Protein AF-A0A2S6U2P7-F1 (afdb_monomer_lite)

Foldseek 3Di:
DWDKDKDKDDDDPPPCSLLVVLQVLLVLVVVQKDKDKAKEAADLDLACPPPDCVVQNDFDAFPQGGTHDPSQVSNCVSNVDGDDPVRYHYPNNLVVVLVVCVVVVVPPCSVVSVCVVLVSVQVVCVVVVNDDPVCSCVCSNVVSVGIMMMMMTIDDGD

Secondary structure (DSSP, 8-state):
--EEEEE---S-TTSSHHHHHHHHHHHHHHTT-EEEEEEEE--S-SSGGGS-HHHH-PEEEPTTS-EEETHHHHHHHHH-PPP-GGGEEEHHHHHHHHHHHHTTT--TTHHHHHHHHHHHHHHHHHHTT---GGGHHHHHHHGGGS--EEEEEEE---

pLDDT: mean 72.83, std 19.27, range [32.47, 94.31]

Structure (mmCIF, 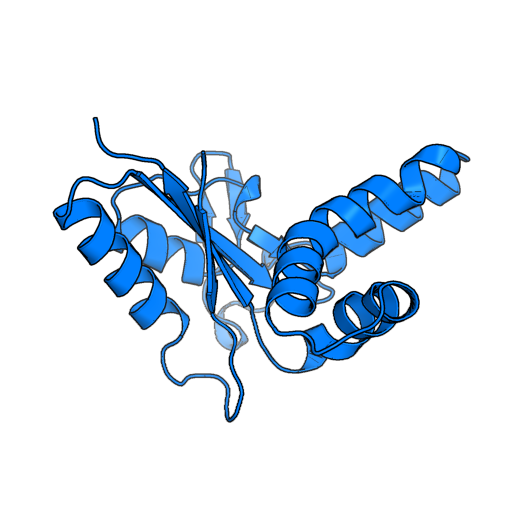N/CA/C/O backbone):
data_AF-A0A2S6U2P7-F1
#
_entry.id   AF-A0A2S6U2P7-F1
#
loop_
_atom_site.group_PDB
_atom_site.id
_atom_site.type_symbol
_atom_site.label_atom_id
_atom_site.label_alt_id
_atom_site.label_comp_id
_atom_site.label_asym_id
_atom_site.label_entity_id
_atom_site.label_seq_id
_atom_site.pdbx_PDB_ins_code
_atom_site.Cartn_x
_atom_site.Cartn_y
_atom_site.Cartn_z
_atom_site.occupancy
_atom_site.B_iso_or_equiv
_atom_site.auth_seq_id
_atom_site.auth_comp_id
_atom_site.auth_asym_id
_atom_site.auth_atom_id
_atom_site.pdbx_PDB_model_num
ATOM 1 N N . MET A 1 1 ? -20.566 9.557 -3.416 1.00 66.44 1 MET A N 1
ATOM 2 C CA . MET A 1 1 ? -19.280 9.831 -4.091 1.00 66.44 1 MET A CA 1
ATOM 3 C C . MET A 1 1 ? -18.158 9.445 -3.153 1.00 66.44 1 MET A C 1
ATOM 5 O O . MET A 1 1 ? -18.215 9.832 -1.989 1.00 66.44 1 MET A O 1
ATOM 9 N N . THR A 1 2 ? -17.171 8.713 -3.657 1.00 75.38 2 THR A N 1
ATOM 10 C CA . THR A 1 2 ? -15.973 8.344 -2.901 1.00 75.38 2 THR A CA 1
ATOM 11 C C . THR A 1 2 ? -15.053 9.556 -2.758 1.00 75.38 2 THR A C 1
ATOM 13 O O . THR A 1 2 ? -14.801 10.258 -3.736 1.00 75.38 2 THR A O 1
ATOM 16 N N . ARG A 1 3 ? -14.559 9.823 -1.548 1.00 79.69 3 ARG A N 1
ATOM 17 C CA . ARG A 1 3 ? -13.552 10.855 -1.267 1.00 79.69 3 ARG A CA 1
ATOM 18 C C . ARG A 1 3 ? -12.172 10.219 -1.174 1.00 79.69 3 ARG A C 1
ATOM 20 O O . ARG A 1 3 ? -12.050 9.119 -0.638 1.00 79.69 3 ARG A O 1
ATOM 27 N N . PHE A 1 4 ? -11.156 10.938 -1.648 1.00 78.94 4 PHE A N 1
ATOM 28 C CA . PHE A 1 4 ? -9.765 10.511 -1.562 1.00 78.94 4 PHE A CA 1
ATOM 29 C C . PHE A 1 4 ? -8.961 11.390 -0.607 1.00 78.94 4 PHE A C 1
ATOM 31 O O . PHE A 1 4 ? -9.073 12.613 -0.659 1.00 78.94 4 PHE A O 1
ATOM 38 N N . ILE A 1 5 ? -8.166 10.765 0.266 1.00 81.25 5 ILE A N 1
ATOM 39 C CA . ILE A 1 5 ? -7.198 11.450 1.138 1.00 81.25 5 ILE A CA 1
ATOM 40 C C . ILE A 1 5 ? -5.812 10.938 0.762 1.00 81.25 5 ILE A C 1
ATOM 42 O O . ILE A 1 5 ? -5.608 9.726 0.714 1.00 81.25 5 ILE A O 1
ATOM 46 N N . PHE A 1 6 ? -4.880 11.853 0.508 1.00 81.94 6 PHE A N 1
ATOM 47 C CA . PHE A 1 6 ? -3.491 11.534 0.191 1.00 81.94 6 PHE A CA 1
ATOM 48 C C . PHE A 1 6 ? -2.603 11.910 1.365 1.00 81.94 6 PHE A C 1
ATOM 50 O O . PHE A 1 6 ? -2.650 13.042 1.844 1.00 81.94 6 PHE A O 1
ATOM 57 N N . ILE A 1 7 ? -1.783 10.964 1.810 1.00 81.00 7 ILE A N 1
ATOM 58 C CA . ILE A 1 7 ? -0.770 11.194 2.837 1.00 81.00 7 ILE A CA 1
ATOM 59 C C . ILE A 1 7 ? 0.597 11.051 2.184 1.00 81.00 7 ILE A C 1
ATOM 61 O O . ILE A 1 7 ? 0.945 9.984 1.677 1.00 81.00 7 ILE A O 1
ATOM 65 N N . THR A 1 8 ? 1.356 12.143 2.193 1.00 80.56 8 THR A N 1
ATOM 66 C CA . THR A 1 8 ? 2.712 12.234 1.644 1.00 80.56 8 THR A CA 1
ATOM 67 C C . THR A 1 8 ? 3.730 12.410 2.775 1.00 80.56 8 THR A C 1
ATOM 69 O O . THR A 1 8 ? 3.392 12.811 3.890 1.00 80.56 8 THR A O 1
ATOM 72 N N . GLY A 1 9 ? 4.996 12.065 2.521 1.00 71.44 9 GLY A N 1
ATOM 73 C CA . GLY A 1 9 ? 6.107 12.318 3.445 1.00 71.44 9 GLY A CA 1
ATOM 74 C C . GLY A 1 9 ? 7.036 13.400 2.909 1.00 71.44 9 GLY A C 1
ATOM 75 O O . GLY A 1 9 ? 7.412 13.327 1.749 1.00 71.44 9 GLY A O 1
ATOM 76 N N . GLY A 1 10 ? 7.402 14.386 3.735 1.00 60.28 10 GLY A N 1
ATOM 77 C CA . GLY A 1 10 ? 8.188 15.542 3.276 1.00 60.28 10 GLY A CA 1
ATOM 78 C C . GLY A 1 10 ? 9.615 15.669 3.818 1.00 60.28 10 GLY A C 1
ATOM 79 O O . GLY A 1 10 ? 10.413 16.353 3.193 1.00 60.28 10 GLY A O 1
ATOM 80 N N . VAL A 1 11 ? 9.947 15.056 4.964 1.00 64.94 11 VAL A N 1
ATOM 81 C CA . VAL A 1 11 ? 11.201 15.375 5.686 1.00 64.94 11 VAL A CA 1
ATOM 82 C C . VAL A 1 11 ? 12.122 14.162 5.818 1.00 64.94 11 VAL A C 1
ATOM 84 O O . VAL A 1 11 ? 13.204 14.159 5.247 1.00 64.94 11 VAL A O 1
ATOM 87 N N . VAL A 1 12 ? 11.698 13.103 6.517 1.00 63.19 12 VAL A N 1
ATOM 88 C CA . VAL A 1 12 ? 12.456 11.842 6.620 1.00 63.19 12 VAL A CA 1
ATOM 89 C C . VAL A 1 12 ? 11.496 10.650 6.513 1.00 63.19 12 VAL A C 1
ATOM 91 O O . VAL A 1 12 ? 10.308 10.726 6.866 1.00 63.19 12 VAL A O 1
ATOM 94 N N . SER A 1 13 ? 11.989 9.533 5.983 1.00 60.72 13 SER A N 1
ATOM 95 C CA . SER A 1 13 ? 11.352 8.222 6.126 1.00 60.72 13 SER A CA 1
ATOM 96 C C . SER A 1 13 ? 11.291 7.802 7.613 1.00 60.72 13 SER A C 1
ATOM 98 O O . SER A 1 13 ? 11.943 8.389 8.465 1.00 60.72 13 SER A O 1
ATOM 100 N N . SER A 1 14 ? 10.427 6.845 7.965 1.00 67.38 14 SER A N 1
ATOM 101 C CA . SER A 1 14 ? 10.298 6.298 9.340 1.00 67.38 14 SER A CA 1
ATOM 102 C C . SER A 1 14 ? 9.595 7.137 10.424 1.00 67.38 14 SER A C 1
ATOM 104 O O . SER A 1 14 ? 9.461 6.668 11.546 1.00 67.38 14 SER A O 1
ATOM 106 N N . LEU A 1 15 ? 9.002 8.294 10.108 1.00 74.75 15 LEU A N 1
ATOM 107 C CA . LEU A 1 15 ? 8.146 9.056 11.049 1.00 74.75 15 LEU A CA 1
ATOM 108 C C . LEU A 1 15 ? 6.776 8.404 11.369 1.00 74.75 15 LEU A C 1
ATOM 110 O O . LEU A 1 15 ? 5.865 9.069 11.850 1.00 74.75 15 LEU A O 1
ATOM 114 N N . GLY A 1 16 ? 6.583 7.122 11.050 1.00 81.50 16 GLY A N 1
ATOM 115 C CA . GLY A 1 16 ? 5.331 6.417 11.349 1.00 81.50 16 GLY A CA 1
ATOM 116 C C . GLY A 1 16 ? 4.158 6.735 10.412 1.00 81.50 16 GLY A C 1
ATOM 117 O O . GLY A 1 16 ? 3.006 6.604 10.812 1.00 81.50 16 GLY A O 1
ATOM 118 N N . LYS A 1 17 ? 4.416 7.120 9.151 1.00 84.25 17 LYS A N 1
ATOM 119 C CA . LYS A 1 17 ? 3.357 7.417 8.159 1.00 84.25 17 LYS A CA 1
ATOM 120 C C . LYS A 1 17 ? 2.343 6.277 8.006 1.00 84.25 17 LYS A C 1
ATOM 122 O O . LYS A 1 17 ? 1.147 6.551 7.957 1.00 84.25 17 LYS A O 1
ATOM 127 N N . GLY A 1 18 ? 2.805 5.025 7.965 1.00 85.62 18 GLY A N 1
ATOM 128 C CA . GLY A 1 18 ? 1.936 3.847 7.878 1.00 85.62 18 GLY A CA 1
ATOM 129 C C . GLY A 1 18 ? 0.973 3.753 9.064 1.00 85.62 18 GLY A C 1
ATOM 130 O O . GLY A 1 18 ? -0.240 3.764 8.870 1.00 85.62 18 GLY A O 1
ATOM 131 N N . LEU A 1 19 ? 1.498 3.775 10.293 1.00 89.44 19 LEU A N 1
ATOM 132 C CA . LEU A 1 19 ? 0.701 3.682 11.524 1.00 89.44 19 LEU A CA 1
ATOM 133 C C . LEU A 1 19 ? -0.258 4.863 11.722 1.00 89.44 19 LEU A C 1
ATOM 135 O O . LEU A 1 19 ? -1.416 4.659 12.086 1.00 89.44 19 LEU A O 1
ATOM 139 N N . SER A 1 20 ? 0.185 6.090 11.442 1.00 89.88 20 SER A N 1
ATOM 140 C CA . SER A 1 20 ? -0.679 7.278 11.507 1.00 89.88 20 SER A CA 1
ATOM 141 C C . SER A 1 20 ? -1.835 7.186 10.511 1.00 89.88 20 SER A C 1
ATOM 143 O O . SER A 1 20 ? -2.972 7.526 10.840 1.00 89.88 20 SER A O 1
ATOM 145 N N . SER A 1 21 ? -1.571 6.666 9.310 1.00 89.25 21 SER A N 1
ATOM 146 C CA . SER A 1 21 ? -2.603 6.444 8.293 1.00 89.25 21 SER A CA 1
ATOM 147 C C . SER A 1 21 ? -3.588 5.355 8.721 1.00 89.25 21 SER A C 1
ATOM 149 O O . SER A 1 21 ? -4.800 5.551 8.652 1.00 89.25 21 SER A O 1
ATOM 151 N N . ALA A 1 22 ? -3.082 4.232 9.230 1.00 90.62 22 ALA A N 1
ATOM 152 C CA . ALA A 1 22 ? -3.898 3.140 9.754 1.00 90.62 22 ALA A CA 1
ATOM 153 C C . ALA A 1 22 ? -4.831 3.630 10.881 1.00 90.62 22 ALA A C 1
ATOM 155 O O . ALA A 1 22 ? -6.038 3.381 10.859 1.00 90.62 22 ALA A O 1
ATOM 156 N N . SER A 1 23 ? -4.285 4.430 11.803 1.00 92.50 23 SER A N 1
ATOM 157 C CA . SER A 1 23 ? -5.019 5.044 12.917 1.00 92.50 23 SER A CA 1
ATOM 158 C C . SER A 1 23 ? -6.109 6.004 12.435 1.00 92.50 23 SER A C 1
ATOM 160 O O . SER A 1 23 ? -7.236 5.963 12.928 1.00 92.50 23 SER A O 1
ATOM 162 N N . LEU A 1 24 ? -5.814 6.842 11.434 1.00 91.62 24 LEU A N 1
ATOM 163 C CA . LEU A 1 24 ? -6.811 7.720 10.818 1.00 91.62 24 LEU A CA 1
ATOM 164 C C . LEU A 1 24 ? -7.945 6.917 10.161 1.00 91.62 24 LEU A C 1
ATOM 166 O O . LEU A 1 24 ? -9.112 7.288 10.286 1.00 91.62 24 LEU A O 1
ATOM 170 N N . GLY A 1 25 ? -7.618 5.802 9.500 1.00 90.88 25 GLY A N 1
ATOM 171 C CA . GLY A 1 25 ? -8.597 4.883 8.916 1.00 90.88 25 GLY A CA 1
ATOM 172 C C . GLY A 1 25 ? -9.562 4.326 9.962 1.00 90.88 25 GLY A C 1
ATOM 173 O O . GLY A 1 25 ? -10.777 4.432 9.790 1.00 90.88 25 GLY A O 1
ATOM 174 N N . ALA A 1 26 ? -9.025 3.831 11.078 1.00 92.12 26 ALA A N 1
ATOM 175 C CA . ALA A 1 26 ? -9.817 3.321 12.196 1.00 92.12 26 ALA A CA 1
ATOM 176 C C . ALA A 1 26 ? -10.727 4.404 12.811 1.00 92.12 26 ALA A C 1
ATOM 178 O O . ALA A 1 26 ? -11.907 4.161 13.068 1.00 92.12 26 ALA A O 1
ATOM 179 N N . LEU A 1 27 ? -10.228 5.637 12.980 1.00 93.81 27 LEU A N 1
ATOM 180 C CA . LEU A 1 27 ? -11.035 6.762 13.474 1.00 93.81 27 LEU A CA 1
ATOM 181 C C . LEU A 1 27 ? -12.185 7.123 12.523 1.00 93.81 27 LEU A C 1
ATOM 183 O O . LEU A 1 27 ? -13.292 7.425 12.970 1.00 93.81 27 LEU A O 1
ATOM 187 N N . LEU A 1 28 ? -11.949 7.084 11.212 1.00 92.25 28 LEU A N 1
ATOM 188 C CA . LEU A 1 28 ? -12.992 7.315 10.212 1.00 92.25 28 LEU A CA 1
ATOM 189 C C . LEU A 1 28 ? -14.045 6.196 10.227 1.00 92.25 28 LEU A C 1
ATOM 191 O O . LEU A 1 28 ? -15.240 6.495 10.155 1.00 92.25 28 LEU A O 1
ATOM 195 N N . GLN A 1 29 ? -13.638 4.936 10.403 1.00 91.38 29 GLN A N 1
ATOM 196 C CA . GLN A 1 29 ? -14.577 3.824 10.600 1.00 91.38 29 GLN A CA 1
ATOM 197 C C . GLN A 1 29 ? -15.408 3.988 11.869 1.00 91.38 29 GLN A C 1
ATOM 199 O O . GLN A 1 29 ? -16.626 3.827 11.817 1.00 91.38 29 GLN A O 1
ATOM 204 N N . ALA A 1 30 ? -14.794 4.410 12.979 1.00 92.38 30 ALA A N 1
ATOM 205 C CA . ALA A 1 30 ? -15.507 4.712 14.221 1.00 92.38 30 ALA A CA 1
ATOM 206 C C . ALA A 1 30 ? -16.546 5.841 14.054 1.00 92.38 30 ALA A C 1
ATOM 208 O O . ALA A 1 30 ? -17.516 5.925 14.804 1.00 92.38 30 ALA A O 1
ATOM 209 N N . ARG A 1 31 ? -16.385 6.702 13.040 1.00 92.44 31 ARG A N 1
ATOM 210 C CA . ARG A 1 31 ? -17.352 7.745 12.648 1.00 92.44 31 ARG A CA 1
ATOM 211 C C . ARG A 1 31 ? -18.376 7.281 11.599 1.00 92.44 31 ARG A C 1
ATOM 213 O O . ARG A 1 31 ? -19.134 8.114 11.091 1.00 92.44 31 ARG A O 1
ATOM 220 N N . GLY A 1 32 ? -18.412 5.985 11.287 1.00 90.12 32 GLY A N 1
ATOM 221 C CA . GLY A 1 32 ? -19.377 5.348 10.390 1.00 90.12 32 GLY A CA 1
ATOM 222 C C . GLY A 1 32 ? -19.007 5.381 8.907 1.00 90.12 32 GLY A C 1
ATOM 223 O O . GLY A 1 32 ? -19.854 5.074 8.070 1.00 90.12 32 GLY A O 1
ATOM 224 N N . TYR A 1 33 ? -17.781 5.771 8.548 1.00 90.19 33 TYR A N 1
ATOM 225 C CA . TYR A 1 33 ? -17.346 5.774 7.151 1.00 90.19 33 TYR A CA 1
ATOM 226 C C . TYR A 1 33 ? -16.780 4.419 6.730 1.00 90.19 33 TYR A C 1
ATOM 228 O O . TYR A 1 33 ? -16.093 3.744 7.494 1.00 90.19 33 TYR A O 1
ATOM 236 N N . ARG A 1 34 ? -16.999 4.043 5.467 1.00 87.81 34 ARG A N 1
ATOM 237 C CA . ARG A 1 34 ? -16.276 2.917 4.862 1.00 87.81 34 ARG A CA 1
ATOM 238 C C . ARG A 1 34 ? -14.934 3.414 4.350 1.00 87.81 34 ARG A C 1
ATOM 240 O O . ARG A 1 34 ? -14.914 4.332 3.529 1.00 87.81 34 ARG A O 1
ATOM 247 N N . VAL A 1 35 ? -13.848 2.798 4.805 1.00 89.62 35 VAL A N 1
ATOM 248 C CA . VAL A 1 35 ? -12.481 3.157 4.410 1.00 89.62 35 VAL A CA 1
ATOM 249 C C . VAL A 1 35 ? -11.789 1.992 3.713 1.00 89.62 35 VAL A C 1
ATOM 251 O O . VAL A 1 35 ? -12.037 0.830 4.028 1.00 89.62 35 VAL A O 1
ATOM 254 N N . ARG A 1 36 ? -10.904 2.312 2.772 1.00 87.56 36 ARG A N 1
ATOM 255 C CA . ARG A 1 36 ? -9.914 1.382 2.219 1.00 87.56 36 ARG A CA 1
ATOM 256 C C . ARG A 1 36 ? -8.602 2.127 2.033 1.00 87.56 36 ARG A C 1
ATOM 258 O O . ARG A 1 36 ? -8.616 3.214 1.452 1.00 87.56 36 ARG A O 1
ATOM 265 N N . LEU A 1 37 ? -7.512 1.558 2.536 1.00 89.25 37 LEU A N 1
ATOM 266 C CA . LEU A 1 37 ? -6.174 2.127 2.428 1.00 89.25 37 LEU A CA 1
ATOM 267 C C . LEU A 1 37 ? -5.430 1.459 1.275 1.00 89.25 37 LEU A C 1
ATOM 269 O O . LEU A 1 37 ? -5.585 0.261 1.049 1.00 89.25 37 LEU A O 1
ATOM 273 N N . ARG A 1 38 ? -4.631 2.244 0.554 1.00 86.62 38 ARG A N 1
ATOM 274 C CA . ARG A 1 38 ? -3.724 1.759 -0.486 1.00 86.62 38 ARG A CA 1
ATOM 275 C C . ARG A 1 38 ? -2.346 2.366 -0.314 1.00 86.62 38 ARG A C 1
ATOM 277 O O . ARG A 1 38 ? -2.230 3.555 -0.014 1.00 86.62 38 ARG A O 1
ATOM 284 N N . LYS A 1 39 ? -1.328 1.553 -0.554 1.00 85.62 39 LYS A N 1
ATOM 285 C CA . LYS A 1 39 ? 0.084 1.905 -0.506 1.00 85.62 39 LYS A CA 1
ATOM 286 C C . LYS A 1 39 ? 0.635 2.026 -1.923 1.00 85.62 39 LYS A C 1
ATOM 288 O O . LYS A 1 39 ? 0.490 1.104 -2.726 1.00 85.62 39 LYS A O 1
ATOM 293 N N . LEU A 1 40 ? 1.258 3.165 -2.213 1.00 83.56 40 LEU A N 1
ATOM 294 C CA . LEU A 1 40 ? 2.020 3.378 -3.439 1.00 83.56 40 LEU A CA 1
ATOM 295 C C . LEU A 1 40 ? 3.510 3.373 -3.089 1.00 83.56 40 LEU A C 1
ATOM 297 O O . LEU A 1 40 ? 4.001 4.305 -2.441 1.00 83.56 40 LEU A O 1
ATOM 301 N N . ASP A 1 41 ? 4.201 2.318 -3.507 1.00 83.44 41 ASP A N 1
ATOM 302 C CA . ASP A 1 41 ? 5.616 2.103 -3.238 1.00 83.44 41 ASP A CA 1
ATOM 303 C C . ASP A 1 41 ? 6.467 2.546 -4.428 1.00 83.44 41 ASP A C 1
ATOM 305 O O . ASP A 1 41 ? 6.265 2.083 -5.554 1.00 83.44 41 ASP A O 1
ATOM 309 N N . PRO A 1 42 ? 7.460 3.420 -4.211 1.00 79.12 42 PRO A N 1
ATOM 310 C CA . PRO A 1 42 ? 8.254 3.950 -5.308 1.00 79.12 42 PRO A CA 1
ATOM 311 C C . PRO A 1 42 ? 9.290 2.958 -5.859 1.00 79.12 42 PRO A C 1
ATOM 313 O O . PRO A 1 42 ? 10.004 3.294 -6.804 1.00 79.12 42 PRO A O 1
ATOM 316 N N . TYR A 1 43 ? 9.388 1.753 -5.291 1.00 80.25 43 TYR A N 1
ATOM 317 C CA . TYR A 1 43 ? 10.395 0.758 -5.647 1.00 80.25 43 TYR A CA 1
ATOM 318 C C . TYR A 1 43 ? 10.200 0.178 -7.055 1.00 80.25 43 TYR A C 1
ATOM 320 O O . TYR A 1 43 ? 9.081 -0.029 -7.530 1.00 80.25 43 TYR A O 1
ATOM 328 N N . LEU A 1 44 ? 11.325 -0.117 -7.714 1.00 84.38 44 LEU A N 1
ATOM 329 C CA . LEU A 1 44 ? 11.362 -0.769 -9.028 1.00 84.38 44 LEU A CA 1
ATOM 330 C C . LEU A 1 44 ? 11.078 -2.274 -8.963 1.00 84.38 44 LEU A C 1
ATOM 332 O O . LEU A 1 44 ? 10.813 -2.887 -9.995 1.00 84.38 44 LEU A O 1
ATOM 336 N N . ASN A 1 45 ? 11.125 -2.879 -7.779 1.00 85.44 45 ASN A N 1
ATOM 337 C CA . ASN A 1 45 ? 10.712 -4.261 -7.586 1.00 85.44 45 ASN A CA 1
ATOM 338 C C . ASN A 1 45 ? 9.206 -4.389 -7.890 1.00 85.44 45 ASN A C 1
ATOM 340 O O . ASN A 1 45 ? 8.389 -3.570 -7.463 1.00 85.44 45 ASN A O 1
ATOM 344 N N . VAL A 1 46 ? 8.828 -5.400 -8.676 1.00 84.00 46 VAL A N 1
ATOM 345 C CA . VAL A 1 46 ? 7.418 -5.655 -9.047 1.00 84.00 46 VAL A CA 1
ATOM 346 C C . VAL A 1 46 ? 6.595 -6.117 -7.838 1.00 84.00 46 VAL A C 1
ATOM 348 O O . VAL A 1 46 ? 5.392 -5.847 -7.752 1.00 84.00 46 VAL A O 1
ATOM 351 N N . ASP A 1 47 ? 7.269 -6.784 -6.914 1.00 83.94 47 ASP A N 1
ATOM 352 C CA . ASP A 1 47 ? 6.792 -7.276 -5.633 1.00 83.94 47 ASP A CA 1
ATOM 353 C C . ASP A 1 47 ? 7.980 -7.299 -4.649 1.00 83.94 47 ASP A C 1
ATOM 355 O O . ASP A 1 47 ? 9.145 -7.336 -5.075 1.00 83.94 47 ASP A O 1
ATOM 359 N N . PRO A 1 48 ? 7.712 -7.244 -3.336 1.00 84.94 48 PRO A N 1
ATOM 360 C CA . PRO A 1 48 ? 8.760 -7.276 -2.325 1.00 84.94 48 PRO A CA 1
ATOM 361 C C . PRO A 1 48 ? 9.323 -8.683 -2.076 1.00 84.94 48 PRO A C 1
ATOM 363 O O . PRO A 1 48 ? 10.292 -8.799 -1.333 1.00 84.94 48 PRO A O 1
ATOM 366 N N . GLY A 1 49 ? 8.804 -9.740 -2.716 1.00 86.69 49 GLY A N 1
ATOM 367 C CA . GLY A 1 49 ? 9.313 -11.113 -2.576 1.00 86.69 49 GLY A CA 1
ATOM 368 C C . GLY A 1 49 ? 10.769 -11.275 -3.018 1.00 86.69 49 GLY A C 1
ATOM 369 O O . GLY A 1 49 ? 11.498 -12.139 -2.539 1.00 86.69 49 GLY A O 1
ATOM 370 N N . THR A 1 50 ? 11.230 -10.384 -3.896 1.00 85.75 50 THR A N 1
ATOM 371 C CA . THR A 1 50 ? 12.631 -10.310 -4.341 1.00 85.75 50 THR A CA 1
ATOM 372 C C . THR A 1 50 ? 13.557 -9.546 -3.384 1.00 85.75 50 THR A C 1
ATOM 374 O O . THR A 1 50 ? 14.769 -9.513 -3.605 1.00 85.75 50 THR A O 1
ATOM 377 N N . MET A 1 51 ? 13.019 -8.907 -2.341 1.00 87.19 51 MET A N 1
ATOM 378 C CA . MET A 1 51 ? 13.778 -8.114 -1.373 1.00 87.19 51 MET A CA 1
ATOM 379 C C . MET A 1 51 ? 14.163 -8.967 -0.158 1.00 87.19 51 MET A C 1
ATOM 381 O O . MET A 1 51 ? 13.420 -9.844 0.273 1.00 87.19 51 MET A O 1
ATOM 385 N N . SER A 1 52 ? 15.335 -8.705 0.428 1.00 87.00 52 SER A N 1
ATOM 386 C CA . SER A 1 52 ? 15.768 -9.414 1.640 1.00 87.00 52 SER A CA 1
ATOM 387 C C . SER A 1 52 ? 14.916 -8.998 2.850 1.00 87.00 52 SER A C 1
ATOM 389 O O . SER A 1 52 ? 14.952 -7.816 3.223 1.00 87.00 52 SER A O 1
ATOM 391 N N . PRO A 1 53 ? 14.217 -9.932 3.528 1.00 88.38 53 PRO A N 1
ATOM 392 C CA . PRO A 1 53 ? 13.318 -9.586 4.627 1.00 88.38 53 PRO A CA 1
ATOM 393 C C . PRO A 1 53 ? 14.059 -9.043 5.856 1.00 88.38 53 PRO A C 1
ATOM 395 O O . PRO A 1 53 ? 13.538 -8.217 6.600 1.00 88.38 53 PRO A O 1
ATOM 398 N N . TYR A 1 54 ? 15.318 -9.445 6.044 1.00 87.25 54 TYR A N 1
ATOM 399 C CA . TYR A 1 54 ? 16.155 -8.958 7.143 1.00 87.25 54 TYR A CA 1
ATOM 400 C C . TYR A 1 54 ? 16.563 -7.487 6.991 1.00 87.25 54 TYR A C 1
ATOM 402 O O . TYR A 1 54 ? 16.916 -6.850 7.979 1.00 87.25 54 TYR A O 1
ATOM 410 N N . GLN A 1 55 ? 16.551 -6.955 5.767 1.00 82.75 55 GLN A N 1
ATOM 411 C CA . GLN A 1 55 ? 17.013 -5.595 5.469 1.00 82.75 55 GLN A CA 1
ATOM 412 C C . GLN A 1 55 ? 15.864 -4.637 5.158 1.00 82.75 55 GLN A C 1
ATOM 414 O O . GLN A 1 55 ? 15.946 -3.458 5.495 1.00 82.75 55 GLN A O 1
ATOM 419 N N . HIS A 1 56 ? 14.807 -5.135 4.516 1.00 84.62 56 HIS A N 1
ATOM 420 C CA . HIS A 1 56 ? 13.701 -4.316 4.018 1.00 8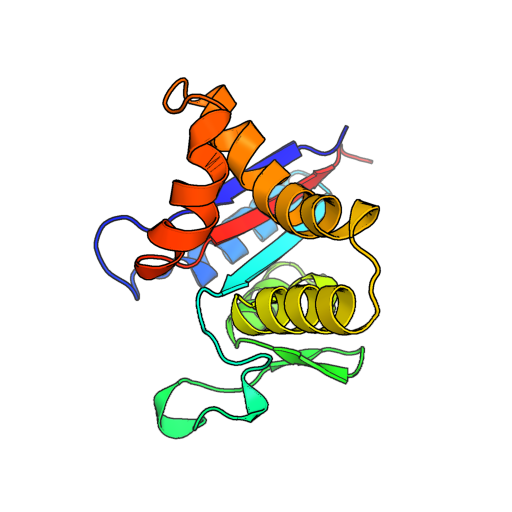4.62 56 HIS A CA 1
ATOM 421 C C . HIS A 1 56 ? 12.389 -4.523 4.780 1.00 84.62 56 HIS A C 1
ATOM 423 O O . HIS A 1 56 ? 11.426 -3.807 4.520 1.00 84.62 56 HIS A O 1
ATOM 429 N N . GLY A 1 57 ? 12.377 -5.429 5.761 1.00 86.62 57 GLY A N 1
ATOM 430 C CA . GLY A 1 57 ? 11.187 -5.791 6.518 1.00 86.62 57 GLY A CA 1
ATOM 431 C C . GLY A 1 57 ? 10.476 -7.007 5.933 1.00 86.62 57 GLY A C 1
ATOM 432 O O . GLY A 1 57 ? 10.838 -7.527 4.881 1.00 86.62 57 GLY A O 1
ATOM 433 N N . GLU A 1 58 ? 9.477 -7.492 6.661 1.00 90.56 58 GLU A N 1
ATOM 434 C CA . GLU A 1 58 ? 8.701 -8.661 6.258 1.00 90.56 58 GLU A CA 1
ATOM 435 C C . GLU A 1 58 ? 7.913 -8.429 4.961 1.00 90.56 58 GLU A C 1
ATOM 437 O O . GLU A 1 58 ? 7.514 -7.311 4.636 1.00 90.56 58 GLU A O 1
ATOM 442 N N . VAL A 1 59 ? 7.653 -9.518 4.241 1.00 92.50 59 VAL A N 1
ATOM 443 C CA . VAL A 1 59 ? 6.697 -9.537 3.132 1.00 92.50 59 VAL A CA 1
ATOM 444 C C . VAL A 1 59 ? 5.340 -9.926 3.700 1.00 92.50 59 VAL A C 1
ATOM 446 O O . VAL A 1 59 ? 5.208 -10.972 4.336 1.00 92.50 59 VAL A O 1
ATOM 449 N N . TYR A 1 60 ? 4.328 -9.094 3.469 1.00 93.31 60 TYR A N 1
ATOM 450 C CA . TYR A 1 60 ? 2.961 -9.381 3.881 1.00 93.31 60 TYR A CA 1
ATOM 451 C C . TYR A 1 60 ? 2.207 -10.092 2.757 1.00 93.31 60 TYR A C 1
ATOM 453 O O . TYR A 1 60 ? 2.163 -9.599 1.628 1.00 93.31 60 TYR A O 1
ATOM 461 N N . VAL A 1 61 ? 1.604 -11.239 3.067 1.00 94.31 61 VAL A N 1
ATOM 462 C CA . VAL A 1 61 ? 0.819 -12.030 2.111 1.00 94.31 61 VAL A CA 1
ATOM 463 C C . VAL A 1 61 ? -0.665 -11.808 2.378 1.00 94.31 61 VAL A C 1
ATOM 465 O O . VAL A 1 61 ? -1.140 -12.066 3.481 1.00 94.31 61 VAL A O 1
ATOM 468 N N . THR A 1 62 ? -1.387 -11.319 1.374 1.00 92.00 62 THR A N 1
ATOM 469 C CA . THR A 1 62 ? -2.838 -11.101 1.436 1.00 92.00 62 THR A CA 1
ATOM 470 C C . THR A 1 62 ? -3.622 -12.395 1.198 1.00 92.00 62 THR A C 1
ATOM 472 O O . THR A 1 62 ? -3.114 -13.340 0.593 1.00 92.00 62 THR A O 1
ATOM 475 N N . ASP A 1 63 ? -4.903 -12.415 1.582 1.00 91.44 63 ASP A N 1
ATOM 476 C CA . ASP A 1 63 ? -5.806 -13.559 1.356 1.00 91.44 63 ASP A CA 1
ATOM 477 C C . ASP A 1 63 ? -5.945 -13.949 -0.128 1.00 91.44 63 ASP A C 1
ATOM 479 O O . ASP A 1 63 ? -6.214 -15.105 -0.453 1.00 91.44 63 ASP A O 1
ATOM 483 N N . ASP A 1 64 ? -5.760 -12.994 -1.050 1.00 92.25 64 ASP A N 1
ATOM 484 C CA . ASP A 1 64 ? -5.757 -13.239 -2.499 1.00 92.25 64 ASP A CA 1
ATOM 485 C C . ASP A 1 64 ? -4.390 -13.698 -3.048 1.00 92.25 64 ASP A C 1
ATOM 487 O O . ASP A 1 64 ? -4.204 -13.772 -4.265 1.00 92.25 64 ASP A O 1
ATOM 491 N N . GLY A 1 65 ? -3.448 -14.039 -2.162 1.00 91.44 65 GLY A N 1
ATOM 492 C CA . GLY A 1 65 ? -2.154 -14.636 -2.488 1.00 91.44 65 GLY A CA 1
ATOM 493 C C . GLY A 1 65 ? -1.128 -13.651 -3.043 1.00 91.44 65 GLY A C 1
ATOM 494 O O . GLY A 1 65 ? -0.190 -14.072 -3.719 1.00 91.44 65 GLY A O 1
ATOM 495 N N . ALA A 1 66 ? -1.303 -12.346 -2.820 1.00 88.75 66 ALA A N 1
ATOM 496 C CA . ALA A 1 66 ? -0.333 -11.354 -3.255 1.00 88.75 66 ALA A CA 1
ATOM 497 C C . ALA A 1 66 ? 0.719 -11.089 -2.176 1.00 88.75 66 ALA A C 1
ATOM 499 O O . ALA A 1 66 ? 0.398 -10.807 -1.026 1.00 88.75 66 ALA A O 1
ATOM 500 N N . GLU A 1 67 ? 1.981 -11.108 -2.590 1.00 91.50 67 GLU A N 1
ATOM 501 C CA . GLU A 1 67 ? 3.110 -10.632 -1.796 1.00 91.50 67 GLU A CA 1
ATOM 502 C C . GLU A 1 67 ? 3.176 -9.102 -1.871 1.00 91.50 67 GLU A C 1
ATOM 504 O O . GLU A 1 67 ? 3.187 -8.509 -2.957 1.00 91.50 67 GLU A O 1
ATOM 509 N N . THR A 1 68 ? 3.162 -8.453 -0.710 1.00 89.62 68 THR A N 1
ATOM 510 C CA . THR A 1 68 ? 3.003 -7.002 -0.566 1.00 89.62 68 THR A CA 1
ATOM 511 C C . THR A 1 68 ? 3.864 -6.437 0.562 1.00 89.62 68 THR A C 1
ATOM 513 O O . THR A 1 68 ? 4.465 -7.182 1.335 1.00 89.62 68 THR A O 1
ATOM 516 N N . ASP A 1 69 ? 3.966 -5.108 0.622 1.00 89.50 69 ASP A N 1
ATOM 517 C CA . ASP A 1 69 ? 4.698 -4.407 1.679 1.00 89.50 69 ASP A CA 1
ATOM 518 C C . ASP A 1 69 ? 4.045 -4.607 3.059 1.00 89.50 69 ASP A C 1
ATOM 520 O O . ASP A 1 69 ? 2.815 -4.668 3.180 1.00 89.50 69 ASP A O 1
ATOM 524 N N . LEU A 1 70 ? 4.870 -4.651 4.108 1.00 89.00 70 LEU A N 1
ATOM 525 C CA . LEU A 1 70 ? 4.446 -4.839 5.500 1.00 89.00 70 LEU A CA 1
ATOM 526 C C . LEU A 1 70 ? 3.401 -3.820 5.983 1.00 89.00 70 LEU A C 1
ATOM 528 O O . LEU A 1 70 ? 2.608 -4.120 6.882 1.00 89.00 70 LEU A O 1
ATOM 532 N N . ASP A 1 71 ? 3.356 -2.621 5.390 1.00 88.88 71 ASP A N 1
ATOM 533 C CA . ASP A 1 71 ? 2.378 -1.599 5.754 1.00 88.88 71 ASP A CA 1
ATOM 534 C C . ASP A 1 71 ? 0.928 -2.050 5.516 1.00 88.88 71 ASP A C 1
ATOM 536 O O . ASP A 1 71 ? 0.036 -1.617 6.250 1.00 88.88 71 ASP A O 1
ATOM 540 N N . LEU A 1 72 ? 0.665 -2.946 4.555 1.00 90.19 72 LEU A N 1
ATOM 541 C CA . LEU A 1 72 ? -0.689 -3.475 4.342 1.00 90.19 72 LEU A CA 1
ATOM 542 C C . LEU A 1 72 ? -1.177 -4.275 5.552 1.00 90.19 72 LEU A C 1
ATOM 544 O O . LEU A 1 72 ? -2.334 -4.128 5.950 1.00 90.19 72 LEU A O 1
ATOM 548 N N . GLY A 1 73 ? -0.281 -5.021 6.202 1.00 91.00 73 GLY A N 1
ATOM 549 C CA . GLY A 1 73 ? -0.589 -5.717 7.447 1.00 91.00 73 GLY A CA 1
ATOM 550 C C . GLY A 1 73 ? -0.953 -4.748 8.573 1.00 91.00 73 GLY A C 1
ATOM 551 O O . GLY A 1 73 ? -1.851 -5.026 9.369 1.00 91.00 73 GLY A O 1
ATOM 552 N N . HIS A 1 74 ? -0.322 -3.569 8.642 1.00 91.00 74 HIS A N 1
ATOM 553 C CA . HIS A 1 74 ? -0.740 -2.523 9.585 1.00 91.00 74 HIS A CA 1
ATOM 554 C C . HIS A 1 74 ? -2.154 -2.020 9.289 1.00 91.00 74 HIS A C 1
ATOM 556 O O . HIS A 1 74 ? -2.949 -1.846 10.212 1.00 91.00 74 HIS A O 1
ATOM 562 N N . TYR A 1 75 ? -2.484 -1.796 8.018 1.00 92.06 75 TYR A N 1
ATOM 563 C CA . TYR A 1 75 ? -3.795 -1.275 7.630 1.00 92.06 75 TYR A CA 1
ATOM 564 C C . TYR A 1 75 ? -4.905 -2.269 7.948 1.00 92.06 75 TYR A C 1
ATOM 566 O O . TYR A 1 75 ? -5.923 -1.880 8.523 1.00 92.06 75 TYR A O 1
ATOM 574 N N . GLU A 1 76 ? -4.691 -3.544 7.637 1.00 92.25 76 GLU A N 1
ATOM 575 C CA . GLU A 1 76 ? -5.644 -4.608 7.927 1.00 92.25 76 GLU A CA 1
ATOM 576 C C . GLU A 1 76 ? -5.860 -4.771 9.436 1.00 92.25 76 GLU A C 1
ATOM 578 O O . GLU A 1 76 ? -7.000 -4.749 9.894 1.00 92.25 76 GLU A O 1
ATOM 583 N N . ARG A 1 77 ? -4.783 -4.802 10.236 1.00 93.38 77 ARG A N 1
ATOM 584 C CA . ARG A 1 77 ? -4.871 -4.920 11.704 1.00 93.38 77 ARG A CA 1
ATOM 585 C C . ARG A 1 77 ? -5.626 -3.763 12.366 1.00 93.38 77 ARG A C 1
ATOM 587 O O . ARG A 1 77 ? -6.347 -3.988 13.332 1.00 93.38 77 ARG A O 1
ATOM 594 N N . TYR A 1 78 ? -5.475 -2.536 11.867 1.00 92.88 78 TYR A N 1
ATOM 595 C CA . TYR A 1 78 ? -6.167 -1.367 12.427 1.00 92.88 78 TYR A CA 1
ATOM 596 C C . TYR A 1 78 ? -7.613 -1.233 11.953 1.00 92.88 78 TYR A C 1
ATOM 598 O O . TYR A 1 78 ? -8.458 -0.763 12.710 1.00 92.88 78 TYR A O 1
ATOM 606 N N . THR A 1 79 ? -7.893 -1.586 10.696 1.00 90.50 79 THR A N 1
ATOM 607 C CA . THR A 1 79 ? -9.209 -1.335 10.089 1.00 90.50 79 THR A CA 1
ATOM 608 C C . THR A 1 79 ? -10.124 -2.553 10.050 1.00 90.50 79 THR A C 1
ATOM 610 O O . THR A 1 79 ? -11.321 -2.408 9.799 1.00 90.50 79 THR A O 1
ATOM 613 N N . GLY A 1 80 ? -9.581 -3.755 10.251 1.00 91.81 80 GLY A N 1
ATOM 614 C CA . GLY A 1 80 ? -10.295 -5.020 10.073 1.00 91.81 80 GLY A CA 1
ATOM 615 C C . GLY A 1 80 ? -10.766 -5.263 8.635 1.00 91.81 80 GLY A C 1
ATOM 616 O O . GLY A 1 80 ? -11.654 -6.083 8.416 1.00 91.81 80 GLY A O 1
ATOM 617 N N . VAL A 1 81 ? -10.240 -4.518 7.655 1.00 90.19 81 VAL A N 1
ATOM 618 C CA . VAL A 1 81 ? -10.589 -4.663 6.237 1.00 90.19 81 VAL A CA 1
ATOM 619 C C . VAL A 1 81 ? -9.498 -5.475 5.541 1.00 90.19 81 VAL A C 1
ATOM 621 O O . VAL A 1 81 ? -8.376 -4.975 5.463 1.00 90.19 81 VAL A O 1
ATOM 624 N N . PRO A 1 82 ? -9.825 -6.650 4.967 1.00 92.31 82 PRO A N 1
ATOM 625 C CA . PRO A 1 82 ? -8.853 -7.466 4.251 1.00 92.31 82 PRO A CA 1
ATOM 626 C C . PRO A 1 82 ? -8.211 -6.712 3.085 1.00 92.31 82 PRO A C 1
ATOM 628 O O . PRO A 1 82 ? -8.902 -6.161 2.199 1.00 92.31 82 PRO A O 1
ATOM 631 N N . ALA A 1 83 ? -6.883 -6.690 3.094 1.00 90.38 83 ALA A N 1
ATOM 632 C CA . ALA A 1 83 ? -6.079 -6.135 2.025 1.00 90.38 83 ALA A CA 1
ATOM 633 C C . ALA A 1 83 ? -6.142 -7.033 0.779 1.00 90.38 83 ALA A C 1
ATOM 635 O O . ALA A 1 83 ? -6.396 -8.234 0.844 1.00 90.38 83 ALA A O 1
ATOM 636 N N . ARG A 1 84 ? -5.966 -6.427 -0.395 1.00 88.25 84 ARG A N 1
ATOM 637 C CA . ARG A 1 84 ? -5.953 -7.128 -1.687 1.00 88.25 84 ARG A CA 1
ATOM 638 C C . ARG A 1 84 ? -4.726 -6.739 -2.485 1.00 88.25 84 ARG A C 1
ATOM 640 O O . ARG A 1 84 ? -4.175 -5.653 -2.297 1.00 88.25 84 ARG A O 1
ATOM 647 N N . ARG A 1 85 ? -4.409 -7.533 -3.505 1.00 85.06 85 ARG A N 1
ATOM 648 C CA . ARG A 1 85 ? -3.377 -7.233 -4.507 1.00 85.06 85 ARG A CA 1
ATOM 649 C C . ARG A 1 85 ? -3.479 -5.827 -5.102 1.00 85.06 85 ARG A C 1
ATOM 651 O O . ARG A 1 85 ? -2.463 -5.244 -5.467 1.00 85.06 85 ARG A O 1
ATOM 658 N N . SER A 1 86 ? -4.694 -5.289 -5.229 1.00 83.44 86 SER A N 1
ATOM 659 C CA . SER A 1 86 ? -4.952 -3.945 -5.766 1.00 83.44 86 SER A CA 1
ATOM 660 C C . SER A 1 86 ? -4.572 -2.799 -4.823 1.00 83.44 86 SER A C 1
ATOM 662 O O . SER A 1 86 ? -4.597 -1.643 -5.240 1.00 83.44 86 SER A O 1
ATOM 664 N N . ASP A 1 87 ? -4.308 -3.090 -3.548 1.00 85.31 87 ASP A N 1
ATOM 665 C CA . ASP A 1 87 ? -4.018 -2.076 -2.532 1.00 85.31 87 ASP A CA 1
ATOM 666 C C . ASP A 1 87 ? -2.523 -1.820 -2.347 1.00 85.31 87 ASP A C 1
ATOM 668 O O . ASP A 1 87 ? -2.166 -0.840 -1.701 1.00 85.31 87 ASP A O 1
ATOM 672 N N . ASN A 1 88 ? -1.663 -2.643 -2.949 1.00 86.75 88 ASN A N 1
ATOM 673 C CA . ASN A 1 88 ? -0.239 -2.372 -3.087 1.00 86.75 88 ASN A CA 1
ATOM 674 C C . ASN A 1 88 ? 0.099 -2.157 -4.567 1.00 86.75 88 ASN A C 1
ATOM 676 O O . ASN A 1 88 ? -0.152 -3.018 -5.418 1.00 86.75 88 ASN A O 1
ATOM 680 N N . VAL A 1 89 ? 0.653 -0.988 -4.874 1.00 84.00 89 VAL A N 1
ATOM 681 C CA . VAL A 1 89 ? 1.096 -0.643 -6.223 1.00 84.00 89 VAL A CA 1
ATOM 682 C C . VAL A 1 89 ? 2.544 -0.195 -6.158 1.00 84.00 89 VAL A C 1
ATOM 684 O O . VAL A 1 89 ? 2.851 0.782 -5.481 1.00 84.00 89 VAL A O 1
ATOM 687 N N . THR A 1 90 ? 3.413 -0.874 -6.904 1.00 84.06 90 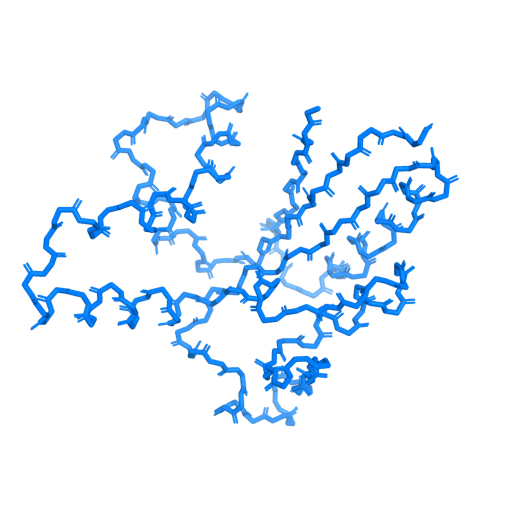THR A N 1
ATOM 688 C CA . THR A 1 90 ? 4.827 -0.512 -7.023 1.00 84.06 90 THR A CA 1
ATOM 689 C C . THR A 1 90 ? 5.119 0.149 -8.365 1.00 84.06 90 THR A C 1
ATOM 691 O O . THR A 1 90 ? 4.493 -0.177 -9.383 1.00 84.06 90 THR A O 1
ATOM 694 N N . THR A 1 91 ? 6.114 1.037 -8.398 1.00 80.19 91 THR A N 1
ATOM 695 C CA . THR A 1 91 ? 6.647 1.592 -9.651 1.00 80.19 91 THR A CA 1
ATOM 696 C C . THR A 1 91 ? 7.051 0.467 -10.609 1.00 80.19 91 THR A C 1
ATOM 698 O O . THR A 1 91 ? 6.655 0.473 -11.773 1.00 80.19 91 THR A O 1
ATOM 701 N N . GLY A 1 92 ? 7.753 -0.556 -10.113 1.00 83.31 92 GLY A N 1
ATOM 702 C CA . GLY A 1 92 ? 8.166 -1.722 -10.897 1.00 83.31 92 GLY A CA 1
ATOM 703 C C . GLY A 1 92 ? 7.035 -2.401 -11.663 1.00 83.31 92 GLY A C 1
ATOM 704 O O . GLY A 1 92 ? 7.157 -2.681 -12.859 1.00 83.31 92 GLY A O 1
ATOM 705 N N . ARG A 1 93 ? 5.899 -2.626 -10.993 1.00 79.69 93 ARG A N 1
ATOM 706 C CA . 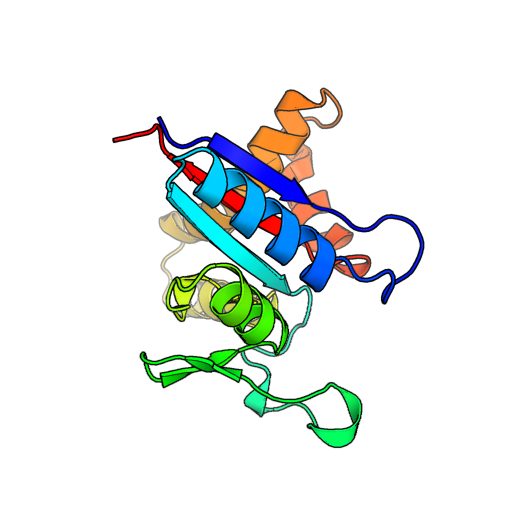ARG A 1 93 ? 4.718 -3.252 -11.598 1.00 79.69 93 ARG A CA 1
ATOM 707 C C . ARG A 1 93 ? 4.130 -2.398 -12.718 1.00 79.69 93 ARG A C 1
ATOM 709 O O . ARG A 1 93 ? 3.758 -2.937 -13.759 1.00 79.69 93 ARG A O 1
ATOM 716 N N . ILE A 1 94 ? 4.077 -1.081 -12.527 1.00 76.50 94 ILE A N 1
ATOM 717 C CA . ILE A 1 94 ? 3.582 -0.143 -13.543 1.00 76.50 94 ILE A CA 1
ATOM 718 C C . ILE A 1 94 ? 4.490 -0.191 -14.771 1.00 76.50 94 ILE A C 1
ATOM 720 O O . ILE A 1 94 ? 4.010 -0.461 -15.870 1.00 76.50 94 ILE A O 1
ATOM 724 N N . TYR A 1 95 ? 5.799 -0.013 -14.584 1.00 79.88 95 TYR A N 1
ATOM 725 C CA . TYR A 1 95 ? 6.759 -0.042 -15.688 1.00 79.88 95 TYR A CA 1
ATOM 726 C C . TYR A 1 95 ? 6.710 -1.362 -16.459 1.00 79.88 95 TYR A C 1
ATOM 728 O O . TYR A 1 95 ? 6.663 -1.351 -17.687 1.00 79.88 95 TYR A O 1
ATOM 736 N N . SER A 1 96 ? 6.653 -2.495 -15.755 1.00 82.75 96 SER A N 1
ATOM 737 C CA . SER A 1 96 ? 6.547 -3.814 -16.383 1.00 82.75 96 SER A CA 1
ATOM 738 C C . SER A 1 96 ? 5.295 -3.937 -17.264 1.00 82.75 96 SER A C 1
ATOM 740 O O . SER A 1 96 ? 5.390 -4.346 -18.422 1.00 82.75 96 SER A O 1
ATOM 742 N N . ASN A 1 97 ? 4.131 -3.503 -16.767 1.00 78.00 97 ASN A N 1
ATOM 743 C CA . ASN A 1 97 ? 2.876 -3.538 -17.524 1.00 78.00 97 ASN A CA 1
ATOM 744 C C . ASN A 1 97 ? 2.921 -2.652 -18.774 1.00 78.00 97 ASN A C 1
ATOM 746 O O . ASN A 1 97 ? 2.506 -3.074 -19.857 1.00 78.00 97 ASN A O 1
ATOM 750 N N . VAL A 1 98 ? 3.447 -1.439 -18.622 1.00 76.81 98 VAL A N 1
ATOM 751 C CA . VAL A 1 98 ? 3.585 -0.443 -19.689 1.00 76.81 98 VAL A CA 1
ATOM 752 C C . VAL A 1 98 ? 4.499 -0.966 -20.799 1.00 76.81 98 VAL A C 1
ATOM 754 O O . VAL A 1 98 ? 4.105 -0.989 -21.968 1.00 76.81 98 VAL A O 1
ATOM 757 N N . ILE A 1 99 ? 5.675 -1.485 -20.436 1.00 80.38 99 ILE A N 1
ATOM 758 C CA . ILE A 1 99 ? 6.633 -2.084 -21.375 1.00 80.38 99 ILE A CA 1
ATOM 759 C C . ILE A 1 99 ? 6.031 -3.329 -22.046 1.00 80.38 99 ILE A C 1
ATOM 761 O O . ILE A 1 99 ? 6.159 -3.515 -23.253 1.00 80.38 99 ILE A O 1
ATOM 765 N N . ALA A 1 100 ? 5.319 -4.182 -21.306 1.00 82.81 100 ALA A N 1
ATOM 766 C CA . ALA A 1 100 ? 4.688 -5.372 -21.875 1.00 82.81 100 ALA A CA 1
ATOM 767 C C . ALA A 1 100 ? 3.561 -5.042 -22.870 1.00 82.81 100 ALA A C 1
ATOM 769 O O . ALA A 1 100 ? 3.296 -5.817 -23.790 1.00 82.81 100 ALA A O 1
ATOM 770 N N . LYS A 1 101 ? 2.847 -3.927 -22.684 1.00 74.00 101 LYS A N 1
ATOM 771 C CA . LYS A 1 101 ? 1.837 -3.447 -23.642 1.00 74.00 101 LYS A CA 1
ATOM 772 C C . LYS A 1 101 ? 2.475 -2.849 -24.890 1.00 74.00 101 LYS A C 1
ATOM 774 O O . LYS A 1 101 ? 2.009 -3.143 -25.989 1.00 74.00 101 LYS A O 1
ATOM 779 N N . GLU A 1 102 ? 3.552 -2.086 -24.721 1.00 79.06 102 GLU A N 1
ATOM 780 C CA . GLU A 1 102 ? 4.355 -1.557 -25.830 1.00 79.06 102 GLU A CA 1
ATOM 781 C C . GLU A 1 102 ? 4.877 -2.682 -26.723 1.00 79.06 102 GLU A C 1
ATOM 783 O O . GLU A 1 102 ? 4.574 -2.698 -27.913 1.00 79.06 102 GLU A O 1
ATOM 788 N N . ARG A 1 103 ? 5.491 -3.715 -26.135 1.00 83.88 103 ARG A N 1
ATOM 789 C CA . ARG A 1 103 ? 5.972 -4.897 -26.872 1.00 83.88 103 ARG A CA 1
ATOM 790 C C . ARG A 1 103 ? 4.879 -5.676 -27.610 1.00 83.88 103 ARG A C 1
ATOM 792 O O . ARG A 1 103 ? 5.187 -6.441 -28.517 1.00 83.88 103 ARG A O 1
ATOM 799 N N . ARG A 1 104 ? 3.610 -5.514 -27.220 1.00 85.31 104 ARG A N 1
ATOM 800 C CA . ARG A 1 104 ? 2.439 -6.123 -27.881 1.00 85.31 104 ARG A CA 1
ATOM 801 C C . ARG A 1 104 ? 1.809 -5.218 -28.946 1.00 85.31 104 ARG A C 1
ATOM 803 O O . ARG A 1 104 ? 0.796 -5.597 -29.524 1.00 85.31 104 ARG A O 1
ATOM 810 N N . GLY A 1 105 ? 2.369 -4.032 -29.189 1.00 78.88 105 GLY A N 1
ATOM 811 C CA . GLY A 1 105 ? 1.846 -3.061 -30.151 1.00 78.88 105 GLY A CA 1
ATOM 812 C C . GLY A 1 105 ? 0.557 -2.362 -29.705 1.00 78.88 105 GLY A C 1
ATOM 813 O O . GLY A 1 105 ? -0.094 -1.708 -30.515 1.00 78.88 105 GLY A O 1
ATOM 814 N N . VAL A 1 106 ? 0.164 -2.472 -28.428 1.00 70.75 106 VAL A N 1
ATOM 815 C CA . VAL A 1 106 ? -1.071 -1.865 -27.904 1.00 70.75 106 VAL A CA 1
ATOM 816 C C . VAL A 1 106 ? -0.779 -0.431 -27.446 1.00 70.75 106 VAL A C 1
ATOM 818 O O . VAL A 1 106 ? -0.615 -0.158 -26.257 1.00 70.75 106 VAL A O 1
ATOM 821 N N . TRP A 1 107 ? -0.677 0.491 -28.404 1.00 53.81 107 TRP A N 1
ATOM 822 C CA . TRP A 1 107 ? -0.261 1.882 -28.165 1.00 53.81 107 TRP A CA 1
ATOM 823 C C . TRP A 1 107 ? -1.362 2.774 -27.563 1.00 53.81 107 TRP A C 1
ATOM 825 O O . TRP A 1 107 ? -1.099 3.600 -26.693 1.00 53.81 107 TRP A O 1
ATOM 835 N N . GLU A 1 108 ? -2.619 2.576 -27.958 1.00 52.09 108 GLU A N 1
ATOM 836 C CA . GLU A 1 108 ? -3.716 3.513 -27.652 1.00 52.09 108 GLU A CA 1
ATOM 837 C C . GLU A 1 108 ? -4.200 3.446 -26.187 1.00 52.09 108 GLU A C 1
ATOM 839 O O . GLU A 1 108 ? -4.805 4.382 -25.676 1.00 52.09 108 GLU A O 1
ATOM 844 N N . SER A 1 109 ? -3.844 2.376 -25.464 1.00 50.56 109 SER A N 1
ATOM 845 C CA . SER A 1 109 ? -4.134 2.202 -24.027 1.00 50.56 109 SER A CA 1
ATOM 846 C C . SER A 1 109 ? -2.940 2.496 -23.105 1.00 50.56 109 SER A C 1
ATOM 848 O O . SER A 1 109 ? -3.081 2.456 -21.881 1.00 50.56 109 SER A O 1
ATOM 850 N N . HIS A 1 110 ? -1.764 2.785 -23.679 1.00 46.56 110 HIS A N 1
ATOM 851 C CA . HIS A 1 110 ? -0.478 2.897 -22.976 1.00 46.56 110 HIS A CA 1
ATOM 852 C C . HIS A 1 110 ? -0.480 4.009 -21.920 1.00 46.56 110 HIS A C 1
ATOM 854 O O . HIS A 1 110 ? 0.118 3.889 -20.852 1.00 46.56 110 HIS A O 1
ATOM 860 N N . TRP A 1 111 ? -1.215 5.080 -22.210 1.00 44.69 111 TRP A N 1
ATOM 861 C CA . TRP A 1 111 ? -1.331 6.230 -21.333 1.00 44.69 111 TRP A CA 1
ATOM 862 C C . TRP A 1 111 ? -2.423 6.053 -20.291 1.00 44.69 111 TRP A C 1
ATOM 864 O O . TRP A 1 111 ? -2.240 6.552 -19.194 1.00 44.69 111 TRP A O 1
ATOM 874 N N . GLN A 1 112 ? -3.501 5.312 -20.560 1.00 51.72 112 GLN A N 1
ATOM 875 C CA . GLN A 1 112 ? -4.649 5.267 -19.651 1.00 51.72 112 GLN A CA 1
ATOM 876 C C . GLN A 1 112 ? -4.297 4.664 -18.288 1.00 51.72 112 GLN A C 1
ATOM 878 O O . GLN A 1 112 ? -4.703 5.218 -17.288 1.00 51.72 112 GLN A O 1
ATOM 883 N N . GLU A 1 113 ? -3.468 3.620 -18.205 1.00 51.94 113 GLU A N 1
ATOM 884 C CA .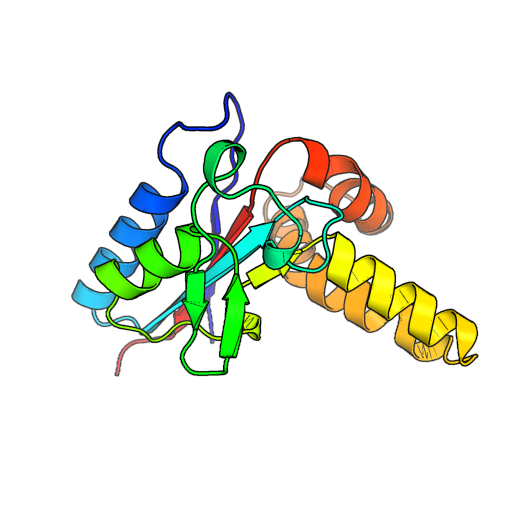 GLU A 1 113 ? -3.075 3.025 -16.911 1.00 51.94 113 GLU A CA 1
ATOM 885 C C . GLU A 1 113 ? -2.081 3.894 -16.124 1.00 51.94 113 GLU A C 1
ATOM 887 O O . GLU A 1 113 ? -2.218 4.058 -14.911 1.00 51.94 113 GLU A O 1
ATOM 892 N N . CYS A 1 114 ? -1.107 4.503 -16.812 1.00 49.97 114 CYS A N 1
ATOM 893 C CA . CYS A 1 114 ? -0.229 5.516 -16.221 1.00 49.97 114 CYS A CA 1
ATOM 894 C C . CYS A 1 114 ? -1.035 6.732 -15.750 1.00 49.97 114 CYS A C 1
ATOM 896 O O . CYS A 1 114 ? -0.768 7.274 -14.680 1.00 49.97 114 CYS A O 1
ATOM 898 N N . TYR A 1 115 ? -2.036 7.143 -16.534 1.00 51.19 115 TYR A N 1
ATOM 899 C CA . TYR A 1 115 ? -2.967 8.208 -16.194 1.00 51.19 115 TYR A CA 1
ATOM 900 C C . TYR A 1 115 ? -3.897 7.794 -15.060 1.00 51.19 115 TYR A C 1
ATOM 902 O O . TYR A 1 11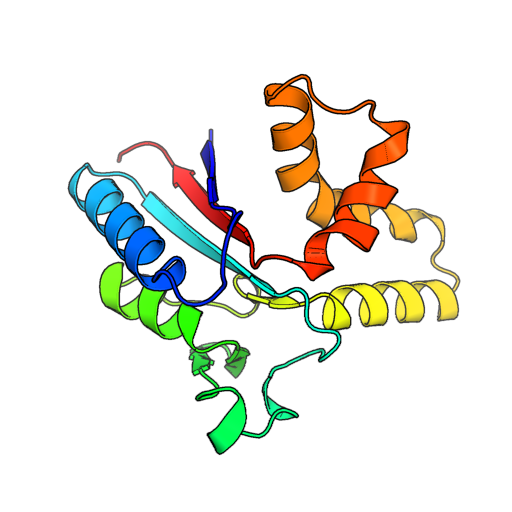5 ? -4.087 8.611 -14.188 1.00 51.19 115 TYR A O 1
ATOM 910 N N . ASP A 1 116 ? -4.426 6.575 -14.990 1.00 51.75 116 ASP A N 1
ATOM 911 C CA . ASP A 1 116 ? -5.320 6.094 -13.924 1.00 51.75 116 ASP A CA 1
ATOM 912 C C . ASP A 1 116 ? -4.575 5.950 -12.590 1.00 51.75 116 ASP A C 1
ATOM 914 O O . ASP A 1 116 ? -5.144 6.195 -11.525 1.00 51.75 116 ASP A O 1
ATOM 918 N N . PHE A 1 117 ? -3.278 5.632 -12.637 1.00 53.06 117 PHE A N 1
ATOM 919 C CA . PHE A 1 117 ? -2.374 5.711 -11.488 1.00 53.06 117 PHE A CA 1
ATOM 920 C C . PHE A 1 117 ? -2.059 7.160 -11.092 1.00 53.06 117 PHE A C 1
ATOM 922 O O . PHE A 1 117 ? -2.074 7.509 -9.909 1.00 53.06 117 PHE A O 1
ATOM 929 N N . ALA A 1 118 ? -1.795 8.017 -12.081 1.00 48.97 118 ALA A N 1
ATOM 930 C CA . ALA A 1 118 ? -1.510 9.428 -11.868 1.00 48.97 118 ALA A CA 1
ATOM 931 C C . ALA A 1 118 ? -2.758 10.242 -11.517 1.00 48.97 118 ALA A C 1
ATOM 933 O O . ALA A 1 118 ? -2.613 11.286 -10.913 1.00 48.97 118 ALA A O 1
ATOM 934 N N . LEU A 1 119 ? -3.967 9.815 -11.877 1.00 50.53 119 LEU A N 1
ATOM 935 C CA . LEU A 1 119 ? -5.228 10.558 -11.788 1.00 50.53 119 LEU A CA 1
ATOM 936 C C . LEU A 1 119 ? -5.563 10.937 -10.341 1.00 50.53 119 LEU A C 1
ATOM 938 O O . LEU A 1 119 ? -5.807 12.117 -10.095 1.00 50.53 119 LEU A O 1
ATOM 942 N N . PRO A 1 120 ? -5.452 10.017 -9.363 1.00 49.38 120 PRO A N 1
ATOM 943 C CA . PRO A 1 120 ? -5.512 10.356 -7.945 1.00 49.38 120 PRO A CA 1
ATOM 944 C C . PRO A 1 120 ? -4.501 11.458 -7.558 1.00 49.38 120 PRO A C 1
ATOM 946 O O . PRO A 1 120 ? -4.854 12.421 -6.882 1.00 49.38 120 PRO A O 1
ATOM 949 N N . GLN A 1 121 ? -3.256 11.368 -8.040 1.00 47.62 121 GLN A N 1
ATOM 950 C CA . GLN A 1 121 ? -2.194 12.350 -7.767 1.00 47.62 121 GLN A CA 1
ATOM 951 C C . GLN A 1 121 ? -2.383 13.670 -8.546 1.00 47.62 121 GLN A C 1
ATOM 953 O O . GLN A 1 121 ? -2.018 14.739 -8.062 1.00 47.62 121 GLN A O 1
ATOM 958 N N . ARG A 1 122 ? -2.985 13.610 -9.736 1.00 43.97 122 ARG A N 1
ATOM 959 C CA . ARG A 1 122 ? -3.286 14.713 -10.652 1.00 43.97 122 ARG A CA 1
ATOM 960 C C . ARG A 1 122 ? -4.421 15.551 -10.104 1.00 43.97 122 ARG A C 1
ATOM 962 O O . ARG A 1 122 ? -4.305 16.768 -10.084 1.00 43.97 122 ARG A O 1
ATOM 969 N N . ASP A 1 123 ? -5.492 14.910 -9.649 1.00 40.75 123 ASP A N 1
ATOM 970 C CA . ASP A 1 123 ? -6.637 15.594 -9.060 1.00 40.75 123 ASP A CA 1
ATOM 971 C C . ASP A 1 123 ? -6.234 16.253 -7.727 1.00 40.75 123 ASP A C 1
ATOM 973 O O . ASP A 1 123 ? -6.685 17.358 -7.434 1.00 40.75 123 ASP A O 1
ATOM 977 N N . PHE A 1 124 ? -5.288 15.663 -6.981 1.00 44.50 124 PHE A N 1
ATOM 978 C CA . PHE A 1 124 ? -4.640 16.298 -5.825 1.00 44.50 124 PHE A CA 1
ATOM 979 C C . PHE A 1 124 ? -3.754 17.499 -6.216 1.00 44.50 124 PHE A C 1
ATOM 981 O O . PHE A 1 124 ? -3.906 18.584 -5.654 1.00 44.50 124 PHE A O 1
ATOM 988 N N . ALA A 1 125 ? -2.866 17.347 -7.206 1.00 39.31 125 ALA A N 1
ATOM 989 C CA . ALA A 1 125 ? -2.009 18.432 -7.699 1.00 39.31 125 ALA A CA 1
ATOM 990 C C . ALA A 1 125 ? -2.813 19.602 -8.301 1.00 39.31 125 ALA A C 1
ATOM 992 O O . ALA A 1 125 ? -2.433 20.765 -8.143 1.00 39.31 125 ALA A O 1
ATOM 993 N N . ALA A 1 126 ? -3.942 19.297 -8.947 1.00 39.91 126 ALA A N 1
ATOM 994 C CA . ALA A 1 126 ? -4.883 20.268 -9.490 1.00 39.91 126 ALA A CA 1
ATOM 995 C C . ALA A 1 126 ? -5.688 20.977 -8.384 1.00 39.91 126 ALA A C 1
ATOM 997 O O . ALA A 1 126 ? -5.853 22.192 -8.452 1.00 39.91 126 ALA A O 1
ATOM 998 N N . GLN A 1 127 ? -6.136 20.264 -7.340 1.00 40.72 127 GLN A N 1
ATOM 999 C CA . GLN A 1 127 ? -6.841 20.858 -6.189 1.00 40.72 127 GLN A CA 1
ATOM 1000 C C . GLN A 1 127 ? -5.958 21.784 -5.342 1.00 40.72 127 GLN A C 1
ATOM 1002 O O . GLN A 1 127 ? -6.466 22.731 -4.750 1.00 40.72 127 GLN A O 1
ATOM 1007 N N . GLN A 1 128 ? -4.647 21.537 -5.296 1.00 38.66 128 GLN A N 1
ATOM 1008 C CA . GLN A 1 128 ? -3.678 22.390 -4.598 1.00 38.66 128 GLN A CA 1
ATOM 1009 C C . GLN A 1 128 ? -3.238 23.611 -5.436 1.00 38.66 128 GLN A C 1
ATOM 1011 O O . GLN A 1 128 ? -2.499 24.453 -4.937 1.00 38.66 128 GLN A O 1
ATOM 1016 N N . GLY A 1 129 ? -3.659 23.722 -6.707 1.00 32.47 129 GLY A N 1
ATOM 1017 C CA . GLY A 1 129 ? -3.285 24.831 -7.599 1.00 32.47 129 GLY A CA 1
ATOM 1018 C C . GLY A 1 129 ? -1.801 24.867 -7.989 1.00 32.47 129 GLY A C 1
ATOM 1019 O O . GLY A 1 129 ? -1.316 25.894 -8.458 1.00 32.47 129 GLY A O 1
ATOM 1020 N N . LEU A 1 130 ? -1.066 23.768 -7.788 1.00 37.84 130 LEU A N 1
ATOM 1021 C CA . LEU A 1 130 ? 0.399 23.769 -7.833 1.00 37.84 130 LEU A CA 1
ATOM 1022 C C . LEU A 1 130 ? 0.995 23.420 -9.208 1.00 37.84 130 LEU A C 1
ATOM 1024 O O . LEU A 1 130 ? 2.173 23.707 -9.419 1.00 37.84 130 LEU A O 1
ATOM 1028 N N . ILE A 1 131 ? 0.263 22.777 -10.138 1.00 39.88 131 ILE A N 1
ATOM 1029 C CA . ILE A 1 131 ? 0.905 22.157 -11.320 1.00 39.88 131 ILE A CA 1
ATOM 1030 C C . ILE A 1 131 ? 0.036 22.188 -12.601 1.00 39.88 131 ILE A C 1
ATOM 1032 O O . ILE A 1 131 ? -1.107 21.733 -12.575 1.00 39.88 131 ILE A O 1
ATOM 1036 N N . PRO A 1 132 ? 0.575 22.632 -13.759 1.00 36.53 132 PRO A N 1
ATOM 1037 C CA . PRO A 1 132 ? -0.077 22.474 -15.060 1.00 36.53 132 PRO A CA 1
ATOM 1038 C C . PRO A 1 132 ? -0.070 21.011 -15.540 1.00 36.53 132 PRO A C 1
ATOM 1040 O O . PRO A 1 132 ? 0.932 20.304 -15.421 1.00 36.53 132 PRO A O 1
ATOM 1043 N N . VAL A 1 133 ? -1.182 20.578 -16.146 1.00 40.50 133 VAL A N 1
ATOM 1044 C CA . VAL A 1 133 ? -1.479 19.189 -16.574 1.00 40.50 133 VAL A CA 1
ATOM 1045 C C . VAL A 1 133 ? -0.373 18.558 -17.439 1.00 40.50 133 VAL A C 1
ATOM 1047 O O . VAL A 1 133 ? -0.153 17.351 -17.386 1.00 40.50 133 VAL A O 1
ATOM 1050 N N . SER A 1 134 ? 0.397 19.371 -18.165 1.00 41.00 134 SER A N 1
ATOM 1051 C CA . SER A 1 134 ? 1.539 18.939 -18.983 1.00 41.00 134 SER A CA 1
ATOM 1052 C C . SER A 1 134 ? 2.748 18.420 -18.188 1.00 41.00 134 SER A C 1
ATOM 1054 O O . SER A 1 134 ? 3.623 17.786 -18.771 1.00 41.00 134 SER A O 1
ATOM 1056 N N . LYS A 1 135 ? 2.818 18.654 -16.869 1.00 36.88 135 LYS A N 1
ATOM 1057 C CA . LYS A 1 135 ? 3.943 18.247 -16.000 1.00 36.88 135 LYS A CA 1
ATOM 1058 C C . LYS A 1 135 ? 3.611 17.116 -15.020 1.00 36.88 135 LYS A C 1
ATOM 1060 O O . LYS A 1 135 ? 4.458 16.743 -14.211 1.00 36.88 135 LYS A O 1
ATOM 1065 N N . VAL A 1 136 ? 2.418 16.528 -15.121 1.00 42.00 136 VAL A N 1
ATOM 1066 C CA . VAL A 1 136 ? 1.969 15.398 -14.283 1.00 42.00 136 VAL A CA 1
ATOM 1067 C C . VAL A 1 136 ? 2.891 14.188 -14.451 1.00 42.00 136 VAL A C 1
ATOM 1069 O O . VAL A 1 136 ? 3.264 13.565 -13.464 1.00 42.00 136 VAL A O 1
ATOM 1072 N N . PHE A 1 137 ? 3.356 13.927 -15.678 1.00 39.47 137 PHE A N 1
ATOM 1073 C CA . PHE A 1 137 ? 4.342 12.882 -15.960 1.00 39.47 137 PHE A CA 1
ATOM 1074 C C . PHE A 1 137 ? 5.651 13.108 -15.192 1.00 39.47 137 PHE A C 1
ATOM 1076 O O . PHE A 1 137 ? 6.182 12.179 -14.599 1.00 39.47 137 PHE A O 1
ATOM 1083 N N . PHE A 1 138 ? 6.131 14.355 -15.119 1.00 35.09 138 PHE A N 1
ATOM 1084 C CA . PHE A 1 138 ? 7.346 14.687 -14.377 1.00 35.09 138 PHE A CA 1
ATOM 1085 C C . PHE A 1 138 ? 7.170 14.403 -12.881 1.00 35.09 138 PHE A C 1
ATOM 1087 O O . PHE A 1 138 ? 8.048 13.828 -12.269 1.00 35.09 138 PHE A O 1
ATOM 1094 N N . TRP A 1 139 ? 6.023 14.708 -12.276 1.00 37.53 139 TRP A N 1
ATOM 1095 C CA . TRP A 1 139 ? 5.833 14.447 -10.844 1.00 37.53 139 TRP A CA 1
ATOM 1096 C C . TRP A 1 139 ? 5.531 12.977 -10.508 1.00 37.53 139 TRP A C 1
ATOM 1098 O O . TRP A 1 139 ? 6.049 12.463 -9.523 1.00 37.53 139 TRP A O 1
ATOM 1108 N N . VAL A 1 140 ? 4.762 12.267 -11.334 1.00 43.12 140 VAL A N 1
ATOM 1109 C CA . VAL A 1 140 ? 4.424 10.849 -11.092 1.00 43.12 140 VAL A CA 1
ATOM 1110 C C . VAL A 1 140 ? 5.598 9.914 -11.399 1.00 43.12 140 VAL A C 1
ATOM 1112 O O . VAL A 1 140 ? 5.690 8.839 -10.816 1.00 43.12 140 VAL A O 1
ATOM 1115 N N . VAL A 1 141 ? 6.519 10.325 -12.277 1.00 41.19 141 VAL A N 1
ATOM 1116 C CA . VAL A 1 141 ? 7.704 9.537 -12.654 1.00 41.19 141 VAL A CA 1
ATOM 1117 C C . VAL A 1 141 ? 8.970 9.986 -11.917 1.00 41.19 141 VAL A C 1
ATOM 1119 O O . VAL A 1 141 ? 9.782 9.144 -11.547 1.00 41.19 141 VAL A O 1
ATOM 1122 N N . VAL A 1 142 ? 9.154 11.289 -11.664 1.00 38.34 142 VAL A N 1
ATOM 1123 C CA . VAL A 1 142 ? 10.387 11.832 -11.049 1.00 38.34 142 VAL A CA 1
ATOM 1124 C C . VAL A 1 142 ? 10.247 12.021 -9.538 1.00 38.34 142 VAL A C 1
ATOM 1126 O O . VAL A 1 142 ? 11.233 11.901 -8.816 1.00 38.34 142 VAL A O 1
ATOM 1129 N N . LEU A 1 143 ? 9.040 12.264 -9.021 1.00 39.34 143 LEU A N 1
ATOM 1130 C CA . LEU A 1 143 ? 8.822 12.499 -7.592 1.00 39.34 143 LEU A CA 1
ATOM 1131 C C . LEU A 1 143 ? 8.475 11.305 -6.684 1.00 39.34 143 LEU A C 1
ATOM 1133 O O . LEU A 1 143 ? 8.498 11.510 -5.466 1.00 39.34 143 LEU A O 1
ATOM 1137 N N . PRO A 1 144 ? 8.255 10.060 -7.163 1.00 45.19 144 PRO A N 1
ATOM 1138 C CA . PRO A 1 144 ? 8.178 8.914 -6.257 1.00 45.19 144 PRO A CA 1
ATOM 1139 C C . PRO A 1 144 ? 9.487 8.688 -5.494 1.00 45.19 144 PRO A C 1
ATOM 1141 O O . PRO A 1 144 ? 9.481 8.048 -4.450 1.00 45.19 144 PRO A O 1
ATOM 1144 N N . LEU A 1 145 ? 10.611 9.240 -5.965 1.00 37.41 145 LEU A N 1
ATOM 1145 C CA . LEU A 1 145 ? 11.935 8.985 -5.398 1.00 37.41 145 LEU A CA 1
ATOM 1146 C C . LEU A 1 145 ? 12.086 9.359 -3.910 1.00 37.41 145 LEU A C 1
ATOM 1148 O O . LEU A 1 145 ? 13.034 8.891 -3.287 1.00 37.41 145 LEU A O 1
ATOM 1152 N N . ALA A 1 146 ? 11.178 10.146 -3.315 1.00 38.56 146 ALA A N 1
ATOM 1153 C CA . ALA A 1 146 ? 11.346 10.630 -1.941 1.00 38.56 146 ALA A CA 1
ATOM 1154 C C . ALA A 1 146 ? 10.334 10.104 -0.902 1.00 38.56 146 ALA A C 1
ATOM 1156 O O . ALA A 1 146 ? 10.657 10.099 0.289 1.00 38.56 146 ALA A O 1
ATOM 1157 N N . ALA A 1 147 ? 9.126 9.656 -1.274 1.00 48.53 147 ALA A N 1
ATOM 1158 C CA . ALA A 1 147 ? 8.137 9.261 -0.265 1.00 48.53 147 ALA A CA 1
ATOM 1159 C C . ALA A 1 147 ? 7.026 8.337 -0.771 1.00 48.53 147 ALA A C 1
ATOM 1161 O O . ALA A 1 147 ? 6.356 8.626 -1.758 1.00 48.53 147 ALA A O 1
ATOM 1162 N N . ALA A 1 148 ? 6.753 7.279 -0.004 1.00 56.09 148 ALA A N 1
ATOM 1163 C CA . ALA A 1 148 ? 5.541 6.485 -0.159 1.00 56.09 148 ALA A CA 1
ATOM 1164 C C . ALA A 1 148 ? 4.284 7.351 0.034 1.00 56.09 148 ALA A C 1
ATOM 1166 O O . ALA A 1 148 ? 4.199 8.120 1.000 1.00 56.09 148 ALA A O 1
ATOM 1167 N N . ILE A 1 149 ? 3.312 7.183 -0.863 1.00 62.28 149 ILE A N 1
ATOM 1168 C CA . ILE A 1 149 ? 2.012 7.859 -0.819 1.00 62.28 149 ILE A CA 1
ATOM 1169 C C . ILE A 1 149 ? 0.969 6.855 -0.336 1.00 62.28 149 ILE A C 1
ATOM 1171 O O . ILE A 1 149 ? 0.896 5.735 -0.842 1.00 62.28 149 ILE A O 1
ATOM 1175 N N . ILE A 1 150 ? 0.149 7.263 0.631 1.00 66.38 150 ILE A N 1
ATOM 1176 C CA . ILE A 1 150 ? -0.970 6.454 1.125 1.00 66.38 150 ILE A CA 1
ATOM 1177 C C . ILE A 1 150 ? -2.272 7.102 0.670 1.00 66.38 150 ILE A C 1
ATOM 1179 O O . ILE A 1 150 ? -2.473 8.302 0.864 1.00 66.38 150 ILE A O 1
ATOM 1183 N N . VAL A 1 151 ? -3.143 6.306 0.053 1.00 67.94 151 VAL A N 1
ATOM 1184 C CA . VAL A 1 151 ? -4.426 6.757 -0.497 1.00 67.94 151 VAL A CA 1
ATOM 1185 C C . VAL A 1 151 ? -5.574 6.145 0.298 1.00 67.94 151 VAL A C 1
ATOM 1187 O O . VAL A 1 151 ? -5.667 4.925 0.420 1.00 67.94 151 VAL A O 1
ATOM 1190 N N . PHE A 1 152 ? -6.482 6.987 0.792 1.00 70.12 152 PHE A N 1
ATOM 1191 C CA . PHE A 1 152 ? -7.750 6.562 1.388 1.00 70.12 152 PHE A CA 1
ATOM 1192 C C . PHE A 1 152 ? -8.850 6.650 0.356 1.00 70.12 152 PHE A C 1
ATOM 1194 O O . PHE A 1 152 ? -8.981 7.671 -0.302 1.00 70.12 152 PHE A O 1
ATOM 1201 N N . SER A 1 153 ? -9.702 5.640 0.289 1.00 68.81 153 SER A N 1
ATOM 1202 C CA . SER A 1 153 ? -11.029 5.758 -0.307 1.00 68.81 153 SER A CA 1
ATOM 1203 C C . SER A 1 153 ? -12.055 5.789 0.821 1.00 68.81 153 SER A C 1
ATOM 1205 O O . SER A 1 153 ? -12.220 4.786 1.512 1.00 68.81 153 SER A O 1
ATOM 1207 N N . VAL A 1 154 ? -12.749 6.914 0.993 1.00 69.81 154 VAL A N 1
ATOM 1208 C CA . VAL A 1 154 ? -13.789 7.110 2.011 1.00 69.81 154 VAL A CA 1
ATOM 1209 C C . VAL A 1 154 ? -15.150 7.200 1.328 1.00 69.81 154 VAL A C 1
ATOM 1211 O O . VAL A 1 154 ? -15.364 8.073 0.488 1.00 69.81 154 VAL A O 1
ATOM 1214 N N . ASN A 1 155 ? -16.083 6.318 1.680 1.00 77.56 155 ASN A N 1
ATOM 1215 C CA . ASN A 1 155 ? -17.462 6.373 1.190 1.00 77.56 155 ASN A CA 1
ATOM 1216 C C . ASN A 1 155 ? -18.440 6.783 2.293 1.00 77.56 155 ASN A C 1
ATOM 1218 O O . ASN A 1 155 ? -18.201 6.508 3.472 1.00 77.56 155 ASN A O 1
ATOM 1222 N N . ASN A 1 156 ? -19.526 7.455 1.888 1.00 63.34 156 ASN A N 1
ATOM 1223 C CA . ASN A 1 156 ? -20.559 7.943 2.802 1.00 63.34 156 ASN A CA 1
ATOM 1224 C C . ASN A 1 156 ? -21.134 6.814 3.666 1.00 63.34 156 ASN A C 1
ATOM 1226 O O . ASN A 1 156 ? -21.132 5.646 3.270 1.00 63.34 156 ASN A O 1
ATOM 1230 N N . ARG A 1 157 ? -21.593 7.227 4.854 1.00 57.53 157 ARG A N 1
ATOM 1231 C CA . ARG A 1 157 ? -22.197 6.383 5.886 1.00 57.53 157 ARG A CA 1
ATOM 1232 C C . ARG A 1 157 ? -23.298 5.489 5.306 1.00 57.53 157 ARG A C 1
ATOM 1234 O O . ARG A 1 157 ? -23.929 5.863 4.317 1.00 57.53 157 ARG A O 1
ATOM 1241 N N . PHE A 1 158 ? -23.488 4.327 5.932 1.00 52.44 158 PHE A N 1
ATOM 1242 C CA . PHE A 1 158 ? -24.761 3.612 5.838 1.00 52.44 158 PHE A CA 1
ATOM 1243 C C . PHE A 1 158 ? -25.919 4.548 6.200 1.00 52.44 158 PHE A C 1
ATOM 1245 O O . PHE A 1 158 ? -25.710 5.407 7.092 1.00 52.44 158 PHE A O 1
#

Sequence (158 aa):
MTRFIFITGGVVSSLGKGLSSASLGALLQARGYRVRLRKLDPYLNVDPGTMSPYQHGEVYVTDDGAETDLDLGHYERYTGVPARRSDNVTTGRIYSNVIAKERRGVWESHWQECYDFALPQRDFAAQQGLIPVSKVFFWVVVLPLAAAIIVFSVNNRF

Radius of gyration: 16.17 Å; chains: 1; bounding box: 42×40×44 Å